Protein AF-A0A958FR56-F1 (afdb_monomer_lite)

Radius of gyration: 18.48 Å; chains: 1; bounding box: 53×24×39 Å

Secondary structure (DSSP, 8-state):
-HHHHHHHHHHHHHHHHH--TTHHHHHHHHHHHHHHHHHHHH----TT--------

Structure (mmCIF, N/CA/C/O backbone):
data_AF-A0A958FR56-F1
#
_entry.id   AF-A0A958FR56-F1
#
loop_
_atom_site.group_PDB
_atom_site.id
_atom_site.type_symbol
_atom_site.label_atom_id
_atom_site.label_alt_id
_atom_site.label_comp_id
_atom_site.label_asym_id
_atom_site.label_entity_id
_atom_site.label_seq_id
_atom_site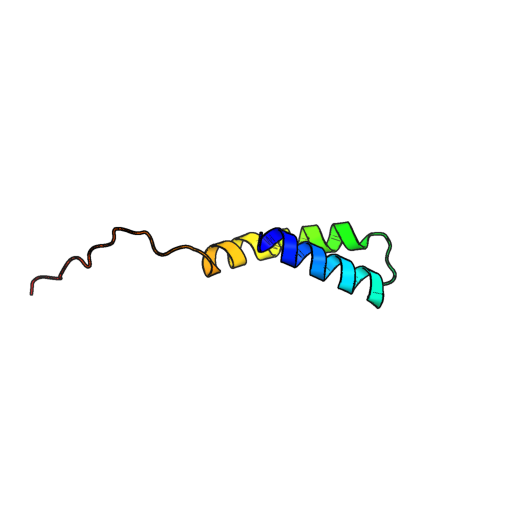.pdbx_PDB_ins_code
_atom_site.Cartn_x
_atom_site.Cartn_y
_atom_site.Cartn_z
_atom_site.occupancy
_atom_site.B_iso_or_equiv
_atom_site.auth_seq_id
_atom_site.auth_comp_id
_atom_site.auth_asym_id
_atom_site.auth_atom_id
_atom_site.pdbx_PDB_model_num
ATOM 1 N N . ILE A 1 1 ? -5.639 -5.376 6.354 1.00 80.81 1 ILE A N 1
ATOM 2 C CA . ILE A 1 1 ? -5.762 -5.933 4.979 1.00 80.81 1 ILE A CA 1
ATOM 3 C C . ILE A 1 1 ? -5.805 -4.824 3.929 1.00 80.81 1 ILE A C 1
ATOM 5 O O . ILE A 1 1 ? -4.912 -4.797 3.096 1.00 80.81 1 ILE A O 1
ATOM 9 N N . ILE A 1 2 ? -6.756 -3.881 4.000 1.00 85.38 2 ILE A N 1
ATOM 10 C CA . ILE A 1 2 ? -6.906 -2.793 3.008 1.00 85.38 2 ILE A CA 1
ATOM 11 C C . ILE A 1 2 ? -5.608 -1.993 2.810 1.00 85.38 2 ILE A C 1
ATOM 13 O O . ILE A 1 2 ? -5.169 -1.804 1.682 1.00 85.38 2 ILE A O 1
ATOM 17 N N . TYR A 1 3 ? -4.932 -1.631 3.903 1.00 87.81 3 TYR A N 1
ATOM 18 C CA . TYR A 1 3 ? -3.651 -0.921 3.851 1.00 87.81 3 TYR A CA 1
ATOM 19 C C . TYR A 1 3 ? -2.559 -1.669 3.058 1.00 87.81 3 TYR A C 1
ATOM 21 O O . TYR A 1 3 ? -1.931 -1.109 2.165 1.00 87.81 3 TYR A O 1
ATOM 29 N N . GLY A 1 4 ? -2.374 -2.965 3.331 1.00 88.38 4 GLY A N 1
ATOM 30 C CA . GLY A 1 4 ? -1.383 -3.793 2.634 1.00 88.38 4 GLY A CA 1
ATOM 31 C C . GLY A 1 4 ? -1.731 -4.043 1.165 1.00 88.38 4 GLY A C 1
ATOM 32 O O . GLY A 1 4 ? -0.838 -4.062 0.323 1.00 88.38 4 GLY A O 1
ATOM 33 N N . ALA A 1 5 ? -3.022 -4.169 0.841 1.00 92.12 5 ALA A N 1
ATOM 34 C CA . ALA A 1 5 ? -3.483 -4.299 -0.541 1.00 92.12 5 ALA A CA 1
ATOM 35 C C . ALA A 1 5 ? -3.177 -3.037 -1.368 1.00 92.12 5 ALA A C 1
ATOM 37 O O . ALA A 1 5 ? -2.732 -3.147 -2.509 1.00 92.12 5 ALA A O 1
ATOM 38 N N . ILE A 1 6 ? -3.346 -1.848 -0.776 1.00 90.81 6 ILE A N 1
ATOM 39 C CA . ILE A 1 6 ? -3.010 -0.564 -1.409 1.00 90.81 6 ILE A CA 1
ATOM 40 C C . ILE A 1 6 ? -1.506 -0.473 -1.689 1.00 90.81 6 ILE A C 1
ATOM 42 O O . ILE A 1 6 ? -1.114 -0.130 -2.802 1.00 90.81 6 ILE A O 1
ATOM 46 N N . ILE A 1 7 ? -0.661 -0.841 -0.720 1.00 93.25 7 ILE A N 1
ATOM 47 C CA . ILE A 1 7 ? 0.797 -0.853 -0.910 1.00 93.25 7 ILE A CA 1
ATOM 48 C C . ILE A 1 7 ? 1.188 -1.826 -2.025 1.00 93.25 7 ILE A C 1
ATOM 50 O O . ILE A 1 7 ? 1.923 -1.444 -2.929 1.00 93.25 7 ILE A O 1
ATOM 54 N N . GLY A 1 8 ? 0.682 -3.062 -2.002 1.00 91.62 8 GLY A N 1
ATOM 55 C CA . GLY A 1 8 ? 1.008 -4.070 -3.014 1.00 91.62 8 GLY A CA 1
ATOM 56 C C . GLY A 1 8 ? 0.635 -3.632 -4.432 1.00 91.62 8 GLY A C 1
ATOM 57 O O . GLY A 1 8 ? 1.447 -3.761 -5.348 1.00 91.62 8 GLY A O 1
ATOM 58 N N . LEU A 1 9 ? -0.553 -3.042 -4.602 1.00 93.69 9 LEU A N 1
ATOM 59 C CA . LEU A 1 9 ? -0.993 -2.497 -5.886 1.00 93.69 9 LEU A CA 1
ATOM 60 C C . LEU A 1 9 ? -0.070 -1.368 -6.365 1.00 93.69 9 LEU A C 1
ATOM 62 O O . LEU A 1 9 ? 0.379 -1.383 -7.510 1.00 93.69 9 LEU A O 1
ATOM 66 N N . LEU A 1 10 ? 0.251 -0.417 -5.484 1.00 91.38 10 LEU A N 1
ATOM 67 C CA . LEU A 1 10 ? 1.128 0.707 -5.812 1.00 91.38 10 LEU A CA 1
ATOM 68 C C . LEU A 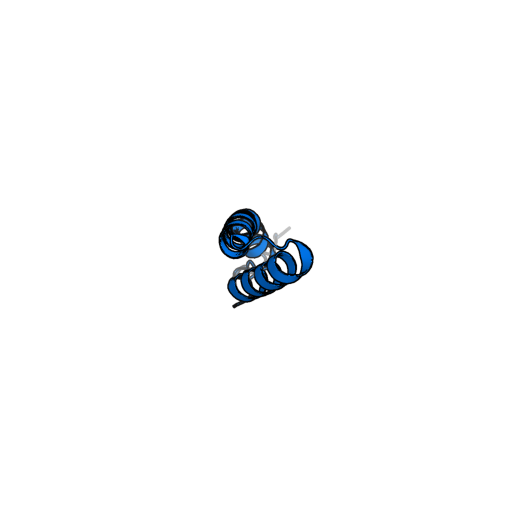1 10 ? 2.535 0.243 -6.193 1.00 91.38 10 LEU A C 1
ATOM 70 O O . LEU A 1 10 ? 3.088 0.736 -7.171 1.00 91.38 10 LEU A O 1
ATOM 74 N N . VAL A 1 11 ? 3.098 -0.741 -5.486 1.00 93.19 11 VAL A N 1
ATOM 75 C CA . VAL A 1 11 ? 4.413 -1.308 -5.820 1.00 93.19 11 VAL A CA 1
ATOM 76 C C . VAL A 1 11 ? 4.419 -1.910 -7.223 1.00 93.19 11 VAL A C 1
ATOM 78 O O . VAL A 1 11 ? 5.356 -1.662 -7.980 1.00 93.19 11 VAL A O 1
ATOM 81 N N . VAL A 1 12 ? 3.386 -2.677 -7.591 1.00 92.44 12 VAL A N 1
ATOM 82 C CA . VAL A 1 12 ? 3.283 -3.293 -8.924 1.00 92.44 12 VAL A CA 1
ATOM 83 C C . VAL A 1 12 ? 3.175 -2.225 -10.011 1.00 92.44 12 VAL A C 1
ATOM 85 O O . VAL A 1 12 ? 3.904 -2.292 -10.999 1.00 92.44 12 VAL A O 1
ATOM 88 N N . VAL A 1 13 ? 2.331 -1.209 -9.813 1.00 91.88 13 VAL A N 1
ATOM 89 C CA . VAL A 1 13 ? 2.172 -0.099 -10.765 1.00 91.88 13 VAL A CA 1
ATOM 90 C C . VAL A 1 13 ? 3.488 0.662 -10.942 1.00 91.88 13 VAL A C 1
ATOM 92 O O . VAL A 1 13 ? 3.939 0.864 -12.069 1.00 91.88 13 VAL A O 1
ATOM 95 N N . ILE A 1 14 ? 4.152 1.023 -9.841 1.00 89.38 14 ILE A N 1
ATOM 96 C CA . ILE A 1 14 ? 5.413 1.772 -9.878 1.00 89.38 14 ILE A CA 1
ATOM 97 C C . ILE A 1 14 ? 6.533 0.933 -10.503 1.00 89.38 14 ILE A C 1
ATOM 99 O O . ILE A 1 14 ? 7.345 1.467 -11.256 1.00 89.38 14 ILE A O 1
ATOM 103 N N . ARG A 1 15 ? 6.580 -0.382 -10.259 1.00 87.06 15 ARG A N 1
ATOM 104 C CA . ARG A 1 15 ? 7.594 -1.245 -10.880 1.00 87.06 15 ARG A CA 1
ATOM 105 C C . ARG A 1 15 ? 7.389 -1.439 -12.372 1.00 87.06 15 ARG A C 1
ATOM 107 O O . ARG A 1 15 ? 8.368 -1.418 -13.109 1.00 87.06 15 ARG A O 1
ATOM 114 N N . LEU A 1 16 ? 6.152 -1.655 -12.807 1.00 87.69 16 LEU A N 1
ATOM 115 C CA . LEU A 1 16 ? 5.873 -1.928 -14.214 1.00 87.69 16 LEU A CA 1
ATOM 116 C C . LEU A 1 16 ? 6.012 -0.667 -15.071 1.00 87.69 16 LEU A C 1
ATOM 118 O O . LEU A 1 16 ? 6.482 -0.760 -16.199 1.00 87.69 16 LEU A O 1
ATOM 122 N N . TRP A 1 17 ? 5.586 0.494 -14.562 1.00 84.38 17 TRP A N 1
ATOM 123 C CA . TRP A 1 17 ? 5.508 1.726 -15.360 1.00 84.38 17 TRP A CA 1
ATOM 124 C C . TRP A 1 17 ? 6.621 2.727 -15.032 1.00 84.38 17 TRP A C 1
ATOM 126 O O . TRP A 1 17 ? 6.960 3.554 -15.870 1.00 84.38 17 TRP A O 1
ATOM 136 N N 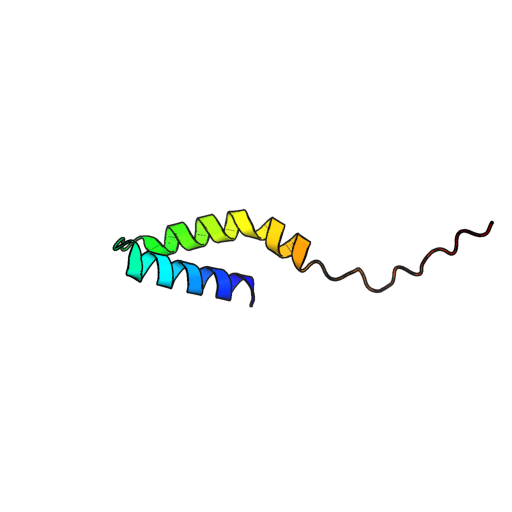. GLY A 1 18 ? 7.200 2.666 -13.831 1.00 80.06 18 GLY A N 1
ATOM 137 C CA . GLY A 1 18 ? 8.230 3.604 -13.379 1.00 80.06 18 GLY A CA 1
ATOM 138 C C . GLY A 1 18 ? 9.670 3.136 -13.598 1.00 80.06 18 GLY A C 1
ATOM 139 O O . GLY A 1 18 ? 10.573 3.963 -13.538 1.00 80.06 18 GLY A O 1
ATOM 140 N N . GLY A 1 19 ? 9.918 1.836 -13.813 1.00 78.19 19 GLY A N 1
ATOM 141 C CA . GLY A 1 19 ? 11.264 1.289 -14.067 1.00 78.19 19 GLY A CA 1
ATOM 142 C C . GLY A 1 19 ? 12.282 1.484 -12.931 1.00 78.19 19 GLY A C 1
ATOM 143 O O . GLY A 1 19 ? 13.460 1.174 -13.096 1.00 78.19 19 GLY A O 1
ATOM 144 N N . LEU A 1 20 ? 11.841 1.990 -11.777 1.00 80.06 20 LEU A N 1
ATOM 145 C CA . LEU A 1 20 ? 12.699 2.385 -10.670 1.00 80.06 20 LEU A CA 1
ATOM 146 C C . LEU A 1 20 ? 12.740 1.263 -9.612 1.00 80.06 20 LEU A C 1
ATOM 148 O O . LEU A 1 20 ? 11.692 0.893 -9.067 1.00 80.06 20 LEU A O 1
ATOM 152 N N . PRO A 1 21 ? 13.923 0.707 -9.285 1.00 78.50 21 PRO A N 1
ATOM 153 C CA . PRO A 1 21 ? 14.045 -0.398 -8.328 1.00 78.50 21 PRO A CA 1
ATOM 154 C C . PRO A 1 21 ? 13.583 -0.016 -6.910 1.00 78.50 21 PRO A C 1
ATOM 156 O O . PRO A 1 21 ? 13.098 -0.874 -6.171 1.00 78.50 21 PRO A O 1
ATOM 159 N N . GLU A 1 22 ? 13.627 1.280 -6.593 1.00 85.81 22 GLU A N 1
ATOM 160 C CA . GLU A 1 22 ? 13.180 1.935 -5.354 1.00 85.81 22 GLU A CA 1
ATOM 161 C C . GLU A 1 22 ? 11.641 1.976 -5.169 1.00 85.81 22 GLU A C 1
ATOM 163 O O . GLU A 1 22 ? 11.144 2.543 -4.196 1.00 85.81 22 GLU A O 1
ATOM 168 N N . GLY A 1 23 ? 10.849 1.401 -6.089 1.00 84.06 23 GLY A N 1
ATOM 169 C CA . GLY A 1 23 ? 9.380 1.528 -6.123 1.00 84.06 23 GLY A CA 1
ATOM 170 C C . GLY A 1 23 ? 8.642 1.166 -4.824 1.00 84.06 23 GLY A C 1
ATOM 171 O O . GLY A 1 23 ? 7.558 1.683 -4.553 1.00 84.06 23 GLY A O 1
ATOM 172 N N . VAL A 1 24 ? 9.256 0.328 -3.984 1.00 86.88 24 VAL A N 1
ATOM 173 C CA . VAL A 1 24 ? 8.737 -0.046 -2.661 1.00 86.88 24 VAL A CA 1
ATOM 174 C C . VAL A 1 24 ? 8.728 1.140 -1.692 1.00 86.88 24 VAL A C 1
ATOM 176 O O . VAL A 1 24 ? 7.735 1.336 -0.993 1.00 86.88 24 VAL A O 1
ATOM 179 N N . MET A 1 25 ? 9.776 1.970 -1.676 1.00 90.81 25 MET A N 1
ATOM 180 C CA . MET A 1 25 ? 9.866 3.117 -0.763 1.00 90.81 25 MET A CA 1
ATOM 181 C C . MET A 1 25 ? 8.766 4.144 -1.057 1.00 90.81 25 MET A C 1
ATOM 183 O O . MET A 1 25 ? 8.111 4.635 -0.137 1.00 90.81 25 MET A O 1
ATOM 187 N N . TYR A 1 26 ? 8.523 4.439 -2.337 1.00 89.69 26 TYR A N 1
ATOM 188 C CA . TYR A 1 26 ? 7.517 5.425 -2.733 1.00 89.69 26 TYR A CA 1
ATOM 189 C C . TYR A 1 26 ? 6.101 4.948 -2.428 1.00 89.69 26 TYR A C 1
ATOM 191 O O . TYR A 1 26 ? 5.287 5.730 -1.940 1.00 89.69 26 TYR A O 1
ATOM 199 N N . ALA A 1 27 ? 5.820 3.659 -2.641 1.00 90.12 27 ALA A N 1
ATOM 200 C CA . ALA A 1 27 ? 4.536 3.070 -2.282 1.00 90.12 27 ALA A CA 1
ATOM 201 C C . ALA A 1 27 ? 4.268 3.160 -0.770 1.00 90.12 27 ALA A C 1
ATOM 203 O O . ALA A 1 27 ? 3.150 3.474 -0.366 1.00 90.12 27 ALA A O 1
ATOM 204 N N . ILE A 1 28 ? 5.288 2.936 0.068 1.00 91.06 28 ILE A N 1
ATOM 205 C CA . ILE A 1 28 ? 5.168 3.026 1.531 1.00 91.06 28 ILE A CA 1
ATOM 206 C C . ILE A 1 28 ? 4.969 4.477 1.987 1.00 91.06 28 ILE A C 1
ATOM 208 O O . ILE A 1 28 ? 4.097 4.736 2.815 1.00 91.06 28 ILE A O 1
ATOM 212 N N . LEU A 1 29 ? 5.734 5.431 1.445 1.00 92.31 29 LEU A N 1
ATOM 213 C CA . LEU A 1 29 ? 5.564 6.857 1.755 1.00 92.31 29 LEU A CA 1
ATOM 214 C C . LEU A 1 29 ? 4.164 7.351 1.375 1.00 92.31 29 LEU A C 1
ATOM 216 O O . LEU A 1 29 ? 3.502 8.011 2.176 1.00 92.31 29 LEU A O 1
ATOM 220 N N . PHE A 1 30 ? 3.689 6.978 0.185 1.00 92.00 30 PHE A N 1
ATOM 221 C CA . PHE A 1 30 ? 2.348 7.318 -0.275 1.00 92.00 30 PHE A CA 1
ATOM 222 C C . PHE A 1 30 ? 1.266 6.689 0.610 1.00 92.00 30 PHE A C 1
ATOM 224 O O . PHE A 1 30 ? 0.337 7.371 1.040 1.00 92.00 30 PHE A O 1
ATOM 231 N N . ALA A 1 31 ? 1.393 5.398 0.928 1.00 91.50 31 ALA A N 1
ATOM 232 C CA . ALA A 1 31 ? 0.433 4.711 1.782 1.00 91.50 31 ALA A CA 1
ATOM 233 C C . ALA A 1 31 ? 0.383 5.315 3.192 1.00 91.50 31 ALA A C 1
ATOM 235 O O . ALA A 1 31 ? -0.708 5.515 3.718 1.00 91.50 31 ALA A O 1
ATOM 236 N N . ASN A 1 32 ? 1.526 5.697 3.771 1.00 92.25 32 ASN A N 1
ATOM 237 C CA . ASN A 1 32 ? 1.566 6.382 5.064 1.00 92.25 32 ASN A CA 1
ATOM 238 C C . ASN A 1 32 ? 0.842 7.735 5.022 1.00 92.25 32 ASN A C 1
ATOM 240 O O . ASN A 1 32 ? 0.081 8.043 5.937 1.00 92.25 32 ASN A O 1
ATOM 244 N N . ALA A 1 33 ? 1.015 8.512 3.948 1.00 91.31 33 ALA A N 1
ATOM 245 C CA . ALA A 1 33 ? 0.282 9.763 3.758 1.00 91.31 33 ALA A CA 1
ATOM 246 C C . ALA A 1 33 ? -1.236 9.537 3.599 1.00 91.31 33 ALA A C 1
ATOM 248 O O . ALA A 1 33 ? -2.038 10.340 4.076 1.00 91.31 33 ALA A O 1
ATOM 249 N N . ALA A 1 34 ? -1.639 8.426 2.976 1.00 89.69 34 ALA A N 1
ATOM 250 C CA . ALA A 1 34 ? -3.040 8.044 2.799 1.00 89.69 34 ALA A CA 1
ATOM 251 C C . ALA A 1 34 ? -3.666 7.374 4.040 1.00 89.69 34 ALA A C 1
ATOM 253 O O . ALA A 1 34 ? -4.889 7.347 4.167 1.00 89.69 34 ALA A O 1
ATOM 254 N N . SER A 1 35 ? -2.860 6.860 4.972 1.00 89.94 35 SER A N 1
ATOM 255 C CA . SER A 1 35 ? -3.302 6.148 6.180 1.00 89.94 35 SER A CA 1
ATOM 256 C C . SER A 1 35 ? -4.395 6.877 6.985 1.00 89.94 35 SER A C 1
ATOM 258 O O . SER A 1 35 ? -5.452 6.281 7.198 1.00 89.94 35 SER A O 1
ATOM 260 N N . PRO A 1 36 ? -4.258 8.169 7.359 1.00 87.69 36 PRO A N 1
ATOM 261 C CA . PRO A 1 36 ? -5.314 8.873 8.097 1.00 87.69 36 PRO A CA 1
ATOM 262 C C . PRO A 1 36 ? -6.614 9.043 7.293 1.00 87.69 36 PRO A C 1
ATOM 264 O O . PRO A 1 36 ? -7.699 9.100 7.869 1.00 87.69 36 PRO A O 1
ATOM 267 N N . GLN A 1 37 ? -6.534 9.112 5.959 1.00 86.56 37 GLN A N 1
ATOM 268 C CA . GLN A 1 37 ? -7.724 9.172 5.106 1.00 86.56 37 GLN A CA 1
ATOM 269 C C . GLN A 1 37 ? -8.427 7.818 5.025 1.00 86.56 37 GLN A C 1
ATOM 271 O O . GLN A 1 37 ? -9.654 7.755 5.094 1.00 86.56 37 GLN A O 1
ATOM 276 N N . ILE A 1 38 ? -7.647 6.741 4.916 1.00 85.56 38 ILE A N 1
ATOM 277 C CA . ILE A 1 38 ? -8.138 5.363 4.933 1.00 85.56 38 ILE A CA 1
ATOM 278 C C . ILE A 1 38 ? -8.841 5.081 6.263 1.00 85.56 38 ILE A C 1
ATOM 280 O O . ILE A 1 38 ? -9.952 4.554 6.267 1.00 85.56 38 ILE A O 1
ATOM 284 N N . ASP A 1 39 ? -8.237 5.490 7.379 1.00 85.81 39 ASP A N 1
ATOM 285 C CA . ASP A 1 39 ? -8.800 5.286 8.712 1.00 85.81 39 ASP A CA 1
ATOM 286 C C . ASP A 1 39 ? -10.116 6.053 8.894 1.00 85.81 39 ASP A C 1
ATOM 288 O O . ASP A 1 39 ? -11.107 5.484 9.335 1.00 85.81 39 ASP A O 1
ATOM 292 N N . ARG A 1 40 ? -10.188 7.307 8.427 1.00 82.94 40 ARG A N 1
ATOM 293 C CA . ARG A 1 40 ? -11.424 8.106 8.453 1.00 82.94 40 ARG A CA 1
ATOM 294 C C . ARG A 1 40 ? -12.532 7.536 7.562 1.00 82.94 40 ARG A C 1
ATOM 296 O O . ARG A 1 40 ? -13.706 7.672 7.897 1.00 82.94 40 ARG A O 1
ATOM 303 N N . LEU A 1 41 ? -12.181 6.929 6.427 1.00 81.88 41 LEU A N 1
ATOM 304 C CA . LEU A 1 41 ? -13.147 6.323 5.506 1.00 81.88 41 LEU A CA 1
ATOM 305 C C . LEU A 1 41 ? -13.707 5.004 6.050 1.00 81.88 41 LEU A C 1
ATOM 307 O O . LEU A 1 41 ? -14.887 4.711 5.873 1.00 81.88 41 LEU A O 1
ATOM 311 N N . ILE A 1 42 ? -12.854 4.212 6.697 1.00 79.81 42 ILE A N 1
ATOM 312 C CA . ILE A 1 42 ? -13.214 2.897 7.235 1.00 79.81 42 ILE A CA 1
ATOM 313 C C . ILE A 1 42 ? -13.739 3.013 8.666 1.00 79.81 42 ILE A C 1
ATOM 315 O O . ILE A 1 42 ? -14.317 2.042 9.150 1.00 79.81 42 ILE A O 1
ATOM 319 N N . GLN A 1 43 ? -13.584 4.177 9.316 1.00 74.38 43 GLN A N 1
ATOM 320 C CA . GLN A 1 43 ? -13.911 4.407 10.719 1.00 74.38 43 GLN A CA 1
ATOM 321 C C . GLN A 1 43 ? -15.275 3.791 11.051 1.00 74.38 43 GLN A C 1
ATOM 323 O O . GLN A 1 43 ? -16.321 4.333 10.667 1.00 74.38 43 GLN A O 1
ATOM 328 N N . PRO A 1 44 ? -15.291 2.634 11.739 1.00 68.44 44 PRO A N 1
ATOM 329 C CA . PRO A 1 44 ? -16.532 1.945 11.998 1.00 68.44 44 PRO A CA 1
ATOM 330 C C . PRO A 1 44 ? -17.343 2.830 12.931 1.00 68.44 44 PRO A C 1
ATOM 332 O O . PRO A 1 44 ? -16.853 3.297 13.963 1.00 68.44 44 PRO A O 1
ATOM 335 N N . ARG A 1 45 ? -18.588 3.106 12.539 1.00 65.94 45 ARG A N 1
ATOM 336 C CA . ARG A 1 45 ? -19.509 3.906 13.345 1.00 65.94 45 ARG A CA 1
ATOM 337 C C . ARG A 1 45 ? -19.568 3.277 14.733 1.00 65.94 45 ARG A C 1
ATOM 339 O O . ARG A 1 45 ? -19.916 2.103 14.842 1.00 65.94 45 ARG A O 1
ATOM 346 N N . VAL A 1 46 ? -19.199 4.046 15.761 1.00 67.44 46 VAL A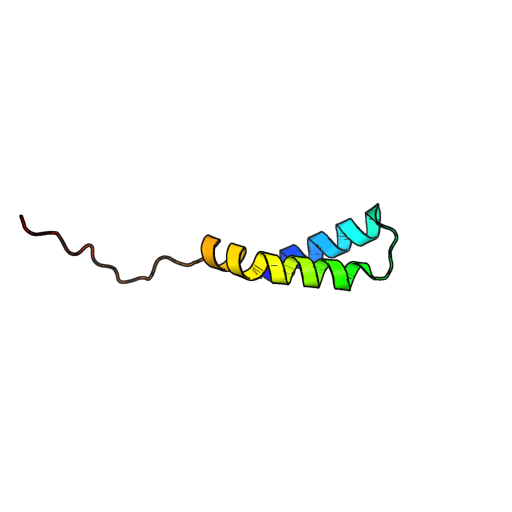 N 1
ATOM 347 C CA . VAL A 1 4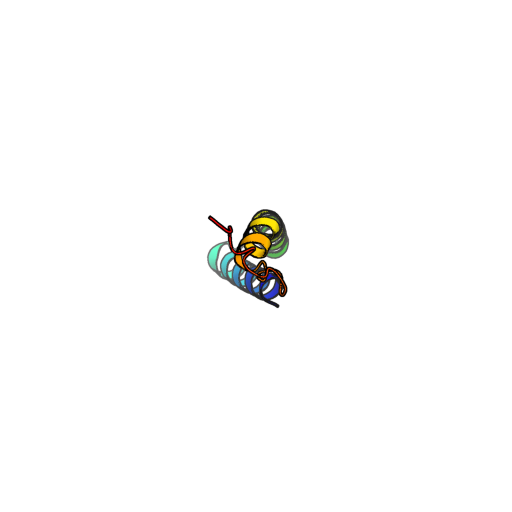6 ? -19.097 3.558 17.142 1.00 67.44 46 VAL A CA 1
ATOM 348 C C . VAL A 1 46 ? -20.397 2.838 17.504 1.00 67.44 46 VAL A C 1
ATOM 350 O O . VAL A 1 46 ? -21.472 3.445 17.538 1.00 67.44 46 VAL A O 1
ATOM 353 N N . TYR A 1 47 ? -20.320 1.523 17.704 1.00 61.59 47 TYR A N 1
ATOM 354 C CA . TYR A 1 47 ? -21.482 0.735 18.091 1.00 61.59 47 TYR A CA 1
ATOM 355 C C . TYR A 1 47 ? -21.883 1.167 19.504 1.00 61.59 47 TYR A C 1
ATOM 357 O O . TYR A 1 47 ? -21.083 1.067 20.430 1.00 61.59 47 TYR A O 1
ATOM 365 N N . GLY A 1 48 ? -23.094 1.708 19.663 1.00 61.31 48 GLY A N 1
ATOM 366 C CA . GLY A 1 48 ? -23.588 2.190 20.959 1.00 61.31 48 GLY A CA 1
ATOM 367 C C . GLY A 1 48 ? -24.026 3.654 21.017 1.00 61.31 48 GLY A C 1
ATOM 368 O O . GLY A 1 48 ? -24.575 4.058 22.041 1.00 61.31 48 GLY A O 1
ATOM 369 N N . THR A 1 49 ? -23.899 4.451 19.946 1.00 62.00 49 THR A N 1
ATOM 370 C CA . THR A 1 49 ? -24.589 5.753 19.895 1.00 62.00 49 THR A CA 1
ATOM 371 C C . THR A 1 49 ? -26.098 5.525 19.760 1.00 62.00 49 THR A C 1
ATOM 373 O O . THR A 1 49 ? -26.660 5.561 18.664 1.00 62.00 49 THR A O 1
ATOM 376 N N . LYS A 1 50 ? -26.791 5.285 20.881 1.00 58.84 50 LYS A N 1
ATOM 377 C CA . LYS A 1 50 ? -28.236 5.512 20.939 1.00 58.84 50 LYS A CA 1
ATOM 378 C C . LYS A 1 50 ? -28.435 6.971 20.547 1.00 58.84 50 LYS A C 1
ATOM 380 O O . LYS A 1 50 ? -27.841 7.850 21.170 1.00 58.84 50 LYS A O 1
ATOM 385 N N . LYS A 1 51 ? -29.228 7.233 19.500 1.00 61.09 51 LYS A N 1
ATOM 386 C CA . LYS A 1 51 ? -29.747 8.581 19.241 1.00 61.09 51 LYS A CA 1
ATOM 387 C C . LYS A 1 51 ? -30.322 9.052 20.572 1.00 61.09 51 LYS A C 1
ATOM 389 O O . LYS A 1 51 ? -31.321 8.490 21.017 1.00 61.09 51 LYS A O 1
ATOM 394 N N . VAL A 1 52 ? -29.675 10.012 21.232 1.00 63.16 52 VAL A N 1
ATOM 395 C CA . VAL A 1 52 ? -30.306 10.724 22.338 1.00 63.16 52 VAL A CA 1
ATOM 396 C C . VAL A 1 52 ? -31.496 11.395 21.680 1.00 63.16 52 VAL A C 1
ATOM 398 O O . VAL A 1 52 ? -31.336 12.346 20.917 1.00 63.16 52 VAL A O 1
ATOM 401 N N . ALA A 1 53 ? -32.668 10.781 21.842 1.00 59.12 53 ALA A N 1
ATOM 402 C CA . ALA A 1 53 ? -33.918 11.347 21.397 1.00 59.12 53 ALA A CA 1
ATOM 403 C C . ALA A 1 53 ? -33.998 12.699 22.092 1.00 59.12 53 ALA A C 1
ATOM 405 O O . ALA A 1 53 ? -34.153 12.770 23.312 1.00 59.12 53 ALA A O 1
ATOM 406 N N . LYS A 1 54 ? -33.771 13.757 21.315 1.00 58.50 54 LYS A N 1
ATOM 407 C CA . LYS A 1 54 ? -33.974 15.13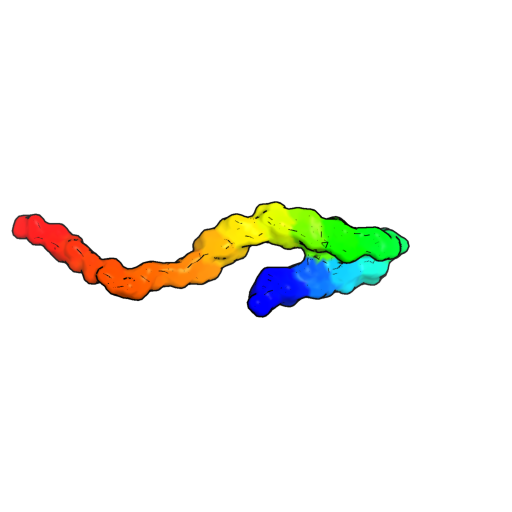2 21.733 1.00 58.50 54 LYS A CA 1
ATOM 408 C C . LYS A 1 54 ? -35.453 15.216 22.100 1.00 58.50 54 LYS A C 1
ATOM 410 O O . LYS A 1 54 ? -36.294 15.292 21.209 1.00 58.50 54 LYS A O 1
ATOM 415 N N . ARG A 1 55 ? -35.765 15.052 23.390 1.00 54.59 55 ARG A N 1
ATOM 416 C CA . ARG A 1 55 ? -37.100 15.308 23.924 1.00 54.59 55 ARG A CA 1
ATOM 417 C C . ARG A 1 55 ? -37.347 16.798 23.713 1.00 54.59 55 ARG A C 1
ATOM 419 O O . ARG A 1 55 ? -36.619 17.619 24.269 1.00 54.59 55 ARG A O 1
ATOM 426 N N . ALA A 1 56 ? -38.254 17.074 22.782 1.00 56.53 56 ALA A N 1
ATOM 427 C CA . ALA A 1 56 ? -38.956 18.340 22.666 1.00 56.53 56 ALA A CA 1
ATOM 428 C C . ALA A 1 56 ? -39.954 18.463 23.823 1.00 56.53 56 ALA A C 1
ATOM 430 O O . ALA A 1 56 ? -40.392 17.395 24.319 1.00 56.53 56 ALA A O 1
#

Sequence (56 aa):
IIYGAIIGLLVVVIRLWGGLPEGVMYAILFANAASPQIDRLIQPRVYGTKKVAKRA

Foldseek 3Di:
DVLVVQLVVQLVCCVVPVVDPCSSVVSVVVSVVCVVVVCVVVVPDPPPPDPPPPDD

pLDDT: mean 81.41, std 11.92, range [54.59, 93.69]